Protein AF-A0A419V7T4-F1 (afdb_monomer_lite)

pLDDT: mean 89.65, std 10.76, range [52.5, 97.81]

Sequence (57 aa):
MLLTSKEKKHLLKVLKRDQYKWFQPQAEKEKSKELYDKIKQTIRNEKINEDKQSSKL

Foldseek 3Di:
DDDDPVRLVVLLVVLVVQLPDPPDDPVSNVVSVVVNVVSVVVVVVVVVVVVVVVVVD

Structure (mmCIF, N/CA/C/O backbone):
data_AF-A0A419V7T4-F1
#
_entry.id   AF-A0A419V7T4-F1
#
loop_
_atom_site.group_PDB
_atom_site.id
_atom_site.type_symbol
_atom_site.label_atom_id
_atom_site.label_alt_id
_atom_site.label_comp_id
_atom_site.label_asym_id
_atom_site.label_entity_id
_atom_site.label_seq_id
_atom_site.pdbx_PDB_ins_code
_atom_site.Cartn_x
_atom_site.Cartn_y
_atom_site.Cartn_z
_atom_site.occupancy
_atom_site.B_iso_or_equiv
_atom_site.auth_seq_id
_atom_site.auth_comp_id
_atom_site.auth_asym_id
_atom_site.auth_atom_id
_atom_site.pdbx_PDB_model_num
ATOM 1 N N . MET A 1 1 ? 11.658 -11.129 -3.001 1.00 60.25 1 MET A N 1
ATOM 2 C CA . MET A 1 1 ? 10.776 -11.278 -4.179 1.00 60.25 1 MET A CA 1
ATOM 3 C C . MET A 1 1 ? 10.261 -9.891 -4.543 1.00 60.25 1 MET A C 1
ATOM 5 O O . MET A 1 1 ? 9.740 -9.220 -3.661 1.00 60.25 1 MET A O 1
ATOM 9 N N . LEU A 1 2 ? 10.508 -9.409 -5.763 1.00 80.44 2 LEU A N 1
ATOM 1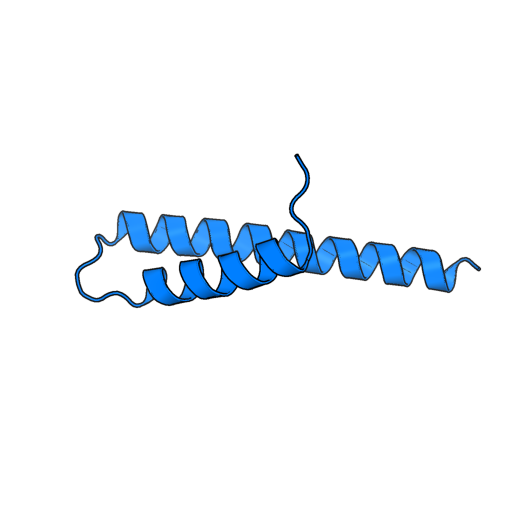0 C CA . LEU A 1 2 ? 10.051 -8.087 -6.214 1.00 80.44 2 LEU A CA 1
ATOM 11 C C . LEU A 1 2 ? 8.622 -8.198 -6.754 1.00 80.44 2 LEU A C 1
ATOM 13 O O . LEU A 1 2 ? 8.347 -9.077 -7.564 1.00 80.44 2 LEU A O 1
ATOM 17 N N . LEU A 1 3 ? 7.729 -7.309 -6.313 1.00 88.44 3 LEU A N 1
ATOM 18 C CA . LEU A 1 3 ? 6.356 -7.256 -6.816 1.00 88.44 3 LEU A CA 1
ATOM 19 C C . LEU A 1 3 ? 6.334 -6.745 -8.263 1.00 88.44 3 LEU A C 1
ATOM 21 O O . LEU A 1 3 ? 6.909 -5.697 -8.578 1.00 88.44 3 LEU A O 1
ATOM 25 N N . THR A 1 4 ? 5.600 -7.437 -9.124 1.00 92.75 4 THR A N 1
ATOM 26 C CA . THR A 1 4 ? 5.290 -7.008 -10.488 1.00 92.75 4 THR A CA 1
ATOM 27 C C . THR A 1 4 ? 4.373 -5.782 -10.492 1.00 92.75 4 THR A C 1
ATOM 29 O O . THR A 1 4 ? 3.642 -5.497 -9.537 1.00 92.75 4 THR A O 1
ATOM 32 N N . SER A 1 5 ? 4.331 -5.063 -11.615 1.00 90.81 5 SER A N 1
ATOM 33 C CA . SER A 1 5 ? 3.447 -3.900 -11.781 1.00 90.81 5 SER A CA 1
ATOM 34 C C . SER A 1 5 ? 1.962 -4.250 -11.631 1.00 90.81 5 SER A C 1
ATOM 36 O O . SER A 1 5 ? 1.176 -3.423 -11.164 1.00 90.81 5 SER A O 1
ATOM 38 N N . LYS A 1 6 ? 1.557 -5.476 -11.998 1.00 93.12 6 LYS A N 1
ATOM 39 C CA . LYS A 1 6 ? 0.178 -5.959 -11.818 1.00 93.12 6 LYS A CA 1
ATOM 40 C C . LYS A 1 6 ? -0.146 -6.167 -10.338 1.00 93.12 6 LYS A C 1
ATOM 42 O O . LYS A 1 6 ? -1.181 -5.688 -9.879 1.00 93.12 6 LYS A O 1
ATOM 47 N N . GLU A 1 7 ? 0.753 -6.801 -9.588 1.00 95.31 7 GLU A N 1
ATOM 48 C CA . GLU A 1 7 ? 0.585 -7.038 -8.148 1.00 95.31 7 GLU A CA 1
ATOM 49 C C . GLU A 1 7 ? 0.543 -5.724 -7.364 1.00 95.31 7 GLU A C 1
ATOM 51 O O . GLU A 1 7 ? -0.361 -5.519 -6.556 1.00 95.31 7 GLU A O 1
ATOM 56 N N . LYS A 1 8 ? 1.438 -4.773 -7.667 1.00 94.94 8 LYS A N 1
ATOM 57 C CA . LYS A 1 8 ? 1.429 -3.437 -7.044 1.00 94.94 8 LYS A CA 1
ATOM 58 C C . LYS A 1 8 ? 0.105 -2.703 -7.273 1.00 94.94 8 LYS A C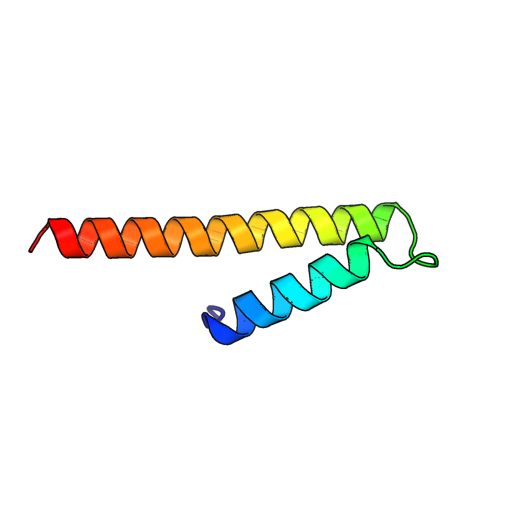 1
ATOM 60 O O . LYS A 1 8 ? -0.466 -2.147 -6.337 1.00 94.94 8 LYS A O 1
ATOM 65 N N . LYS A 1 9 ? -0.424 -2.727 -8.504 1.00 94.81 9 LYS A N 1
ATOM 66 C CA . LYS A 1 9 ? -1.731 -2.124 -8.828 1.00 94.81 9 LYS A CA 1
ATOM 67 C C . LYS A 1 9 ? -2.878 -2.803 -8.081 1.00 94.81 9 LYS A C 1
ATOM 69 O O . LYS A 1 9 ? -3.781 -2.114 -7.607 1.00 94.81 9 LYS A O 1
ATOM 74 N N . HIS A 1 10 ? -2.846 -4.130 -7.971 1.00 96.25 10 HIS A N 1
ATOM 75 C CA . HIS A 1 10 ? -3.841 -4.875 -7.205 1.00 96.25 10 HIS A CA 1
ATOM 76 C C . HIS A 1 10 ? -3.809 -4.479 -5.722 1.00 96.25 10 HIS A C 1
ATOM 78 O O . HIS A 1 10 ? -4.848 -4.119 -5.167 1.00 96.25 10 HIS A O 1
ATOM 84 N N . LEU A 1 11 ? -2.618 -4.430 -5.117 1.00 96.06 11 LEU A N 1
ATOM 85 C CA . LEU A 1 11 ? -2.425 -4.022 -3.724 1.00 96.06 11 LEU A CA 1
ATOM 86 C C . LEU A 1 11 ? -2.928 -2.603 -3.456 1.00 96.06 11 LEU A C 1
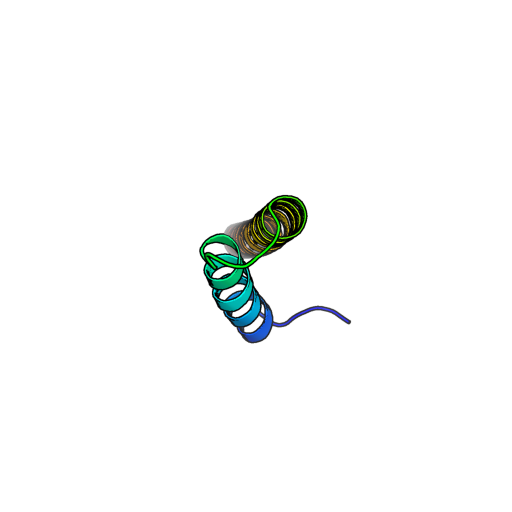ATOM 88 O O . LEU A 1 11 ? -3.656 -2.399 -2.490 1.00 96.06 11 LEU A O 1
ATOM 92 N N . LEU A 1 12 ? -2.638 -1.634 -4.332 1.00 97.00 12 LEU A N 1
ATOM 93 C CA . LEU A 1 12 ? -3.178 -0.277 -4.184 1.00 97.00 12 LEU A CA 1
ATOM 94 C C . LEU A 1 12 ? -4.712 -0.263 -4.148 1.00 97.00 12 LEU A C 1
ATOM 96 O O . LEU A 1 12 ? -5.302 0.497 -3.381 1.00 97.00 12 LEU A O 1
ATOM 100 N N . LYS A 1 13 ? -5.369 -1.107 -4.952 1.00 96.81 13 LYS A N 1
ATOM 101 C CA . LYS A 1 13 ? -6.835 -1.214 -4.989 1.00 96.81 13 LYS A CA 1
ATOM 102 C C . LYS A 1 13 ? -7.390 -1.767 -3.673 1.00 96.81 13 LYS A C 1
ATOM 104 O O . LYS A 1 13 ? -8.363 -1.227 -3.151 1.00 96.81 13 LYS A O 1
ATOM 109 N N . VAL A 1 14 ? -6.759 -2.815 -3.142 1.00 96.44 14 VAL A N 1
ATOM 110 C CA . VAL A 1 14 ? -7.145 -3.451 -1.872 1.00 96.44 14 VAL A CA 1
ATOM 111 C C . VAL A 1 14 ? -6.925 -2.495 -0.700 1.00 96.44 14 VAL A C 1
ATOM 113 O O . VAL A 1 14 ? -7.870 -2.206 0.028 1.00 96.44 14 VAL A O 1
ATOM 116 N N . LEU A 1 15 ? -5.728 -1.916 -0.587 1.00 96.25 15 LEU A N 1
ATOM 117 C CA . LEU A 1 15 ? -5.367 -0.995 0.494 1.00 96.25 15 LEU A CA 1
ATOM 118 C C . LEU A 1 15 ? -6.239 0.260 0.494 1.00 96.25 15 LEU A C 1
ATOM 120 O O . LEU A 1 15 ? -6.660 0.722 1.551 1.00 96.25 15 LEU A O 1
ATOM 124 N N . LYS A 1 16 ? -6.569 0.794 -0.689 1.00 95.75 16 LYS A N 1
ATOM 125 C CA . LYS A 1 16 ? -7.499 1.920 -0.793 1.00 95.75 16 LYS A CA 1
ATOM 126 C C . LYS A 1 16 ? -8.889 1.538 -0.295 1.00 95.75 16 LYS A C 1
ATOM 128 O O . LYS A 1 16 ? -9.506 2.331 0.399 1.00 95.75 16 LYS A O 1
ATOM 133 N N . ARG A 1 17 ? -9.386 0.340 -0.618 1.00 95.56 17 ARG A N 1
ATOM 134 C CA . ARG A 1 17 ? -10.691 -0.132 -0.130 1.00 95.56 17 ARG A CA 1
ATOM 135 C C . ARG A 1 17 ? -10.709 -0.269 1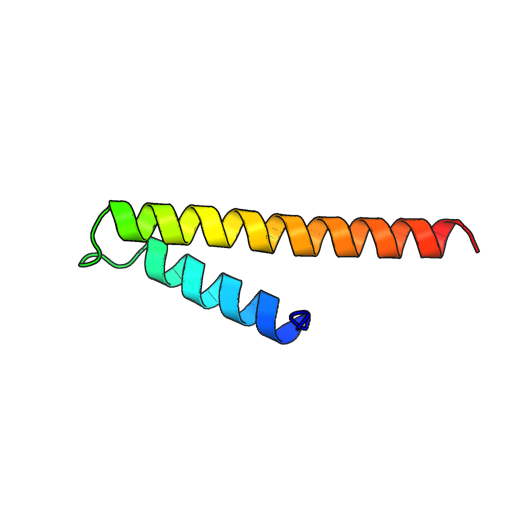.394 1.00 95.56 17 ARG A C 1
ATOM 137 O O . ARG A 1 17 ? -11.694 0.120 2.014 1.00 95.56 17 ARG A O 1
ATOM 144 N N . ASP A 1 18 ? -9.635 -0.786 1.980 1.00 94.12 18 ASP A N 1
ATOM 145 C CA . ASP A 1 18 ? -9.536 -0.998 3.428 1.00 94.12 18 ASP A CA 1
ATOM 146 C C . ASP A 1 18 ? -9.521 0.324 4.216 1.00 94.12 18 ASP A C 1
ATOM 148 O O . ASP A 1 18 ? -10.133 0.419 5.277 1.00 94.12 18 ASP A O 1
ATOM 152 N N . GLN A 1 19 ? -8.979 1.404 3.644 1.00 93.94 19 GLN A N 1
ATOM 153 C CA . GLN A 1 19 ? -9.065 2.746 4.245 1.00 93.94 19 GLN A CA 1
ATOM 154 C C . GLN A 1 19 ? -10.512 3.246 4.439 1.00 93.94 19 GLN A C 1
ATOM 156 O O . GLN A 1 19 ? -10.769 4.015 5.365 1.00 93.94 19 GLN A O 1
ATOM 161 N N . TYR A 1 20 ? -11.466 2.808 3.606 1.00 93.75 20 TYR A N 1
ATOM 162 C CA . TYR A 1 20 ? -12.868 3.256 3.651 1.00 93.75 20 TYR A CA 1
ATOM 163 C C . TYR A 1 20 ? -13.819 2.267 4.338 1.00 93.75 20 TYR A C 1
ATOM 165 O O . TYR A 1 20 ? -15.019 2.531 4.421 1.00 93.75 20 TYR A O 1
ATOM 173 N N . LYS A 1 21 ? -13.330 1.126 4.840 1.00 93.88 21 LYS A N 1
ATOM 174 C CA . LYS A 1 21 ? -14.191 0.160 5.533 1.00 93.88 21 LYS A CA 1
ATOM 175 C C . LYS A 1 21 ? -14.722 0.751 6.834 1.00 93.88 21 LYS A C 1
ATOM 177 O O . LYS A 1 21 ? -13.957 1.135 7.717 1.00 93.88 21 LYS A O 1
ATOM 182 N N . TRP A 1 22 ? -16.043 0.787 6.980 1.00 86.56 22 TRP A N 1
ATOM 183 C CA . TRP A 1 22 ? -16.669 1.434 8.133 1.00 86.56 22 TRP A CA 1
ATOM 184 C C . TRP A 1 22 ? -16.345 0.720 9.454 1.00 86.56 22 TRP A C 1
ATOM 186 O O . TRP A 1 22 ? -16.003 1.379 10.430 1.00 86.56 22 TRP A O 1
ATOM 196 N N . PHE A 1 23 ? -16.319 -0.616 9.434 1.00 92.12 23 PHE A N 1
ATOM 197 C CA . PHE A 1 23 ? -16.088 -1.478 10.603 1.00 92.12 23 PHE A CA 1
ATOM 198 C C . PHE A 1 23 ? -14.612 -1.753 10.935 1.00 92.12 23 PHE A C 1
ATOM 200 O O . PHE A 1 23 ? -14.322 -2.556 11.816 1.00 92.12 23 PHE A O 1
ATOM 207 N N . GLN A 1 24 ? -13.662 -1.145 10.222 1.00 93.12 24 GLN A N 1
ATOM 208 C CA . GLN A 1 24 ? -12.239 -1.399 10.453 1.00 93.12 24 GLN A CA 1
ATOM 209 C C . GLN A 1 24 ? -11.684 -0.448 11.531 1.00 93.12 24 GLN A C 1
ATOM 211 O O . GLN A 1 24 ? -11.973 0.754 11.466 1.00 93.12 24 GLN A O 1
ATOM 216 N N . PRO A 1 25 ? -10.878 -0.939 12.496 1.00 96.19 25 PRO A N 1
ATOM 217 C CA . PRO A 1 25 ? -10.235 -0.087 13.492 1.00 96.19 25 PRO A CA 1
ATOM 218 C C . PRO A 1 25 ? -9.394 1.020 12.849 1.00 96.19 25 PRO A C 1
ATOM 220 O O . PRO A 1 25 ? -8.762 0.807 11.813 1.00 96.19 25 PRO A O 1
ATOM 223 N N . GLN A 1 26 ? -9.339 2.190 13.488 1.00 94.81 26 GLN A N 1
ATOM 224 C CA . GLN A 1 26 ? -8.603 3.349 12.973 1.00 94.81 26 GLN A CA 1
ATOM 225 C C . GLN A 1 26 ? -7.118 3.037 12.719 1.00 94.81 26 GLN A C 1
ATOM 227 O O . GLN A 1 26 ? -6.602 3.354 11.651 1.00 94.81 26 GLN A O 1
ATOM 232 N N . ALA A 1 27 ? -6.466 2.316 13.637 1.00 95.75 27 ALA A N 1
ATOM 233 C CA . ALA A 1 27 ? -5.073 1.892 13.483 1.00 95.75 27 ALA A CA 1
ATOM 234 C C . ALA A 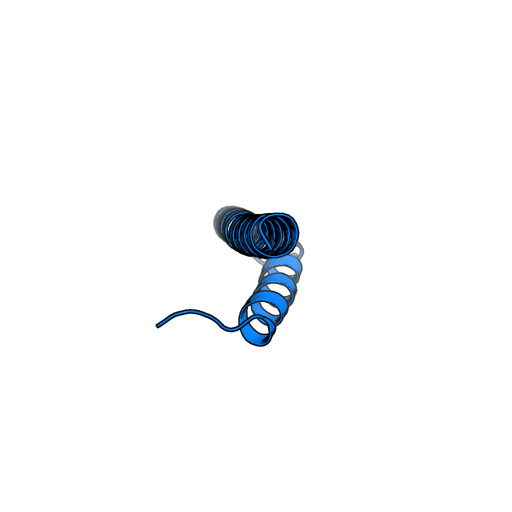1 27 ? -4.843 1.036 12.221 1.00 95.75 27 ALA A C 1
ATOM 236 O O . ALA A 1 27 ? -3.823 1.155 11.550 1.00 95.75 27 ALA A O 1
ATOM 237 N N . GLU A 1 28 ? -5.808 0.193 11.851 1.00 95.56 28 GLU A N 1
ATOM 238 C CA . GLU A 1 28 ? -5.715 -0.638 10.647 1.00 95.56 28 GLU A CA 1
ATOM 239 C C . GLU A 1 28 ? -5.940 0.178 9.362 1.00 95.56 28 GLU A C 1
ATOM 241 O O . GLU A 1 28 ? -5.308 -0.083 8.333 1.00 95.56 28 GLU A O 1
ATOM 246 N N . LYS A 1 29 ? -6.780 1.220 9.418 1.00 95.62 29 LYS A N 1
ATOM 247 C CA . LYS A 1 29 ? -6.920 2.189 8.317 1.00 95.62 29 LYS A CA 1
ATOM 248 C C . LYS A 1 29 ? -5.632 2.979 8.109 1.00 95.62 29 LYS A C 1
ATOM 250 O O . LYS A 1 29 ? -5.222 3.185 6.968 1.00 95.62 29 LYS A O 1
ATOM 255 N N . GLU A 1 30 ? -4.977 3.383 9.194 1.00 96.56 30 GLU A N 1
ATOM 256 C CA . GLU A 1 30 ? -3.698 4.097 9.156 1.00 96.56 30 GLU A CA 1
ATOM 257 C C . GLU A 1 30 ? -2.582 3.229 8.580 1.00 96.56 30 GLU A C 1
ATOM 259 O O . GLU A 1 30 ? -1.912 3.661 7.643 1.00 96.56 30 GLU A O 1
ATOM 264 N N . LYS A 1 31 ? -2.463 1.970 9.020 1.00 96.75 31 LYS A N 1
ATOM 265 C CA . LYS A 1 31 ? -1.547 0.997 8.400 1.00 96.75 31 LYS A CA 1
ATOM 266 C C . LYS A 1 31 ? -1.822 0.826 6.905 1.00 96.75 31 LYS A C 1
ATOM 268 O O . LYS A 1 31 ? -0.898 0.834 6.093 1.00 96.75 31 LYS A O 1
ATOM 273 N N . SER A 1 32 ? -3.096 0.712 6.520 1.00 96.56 32 SER A N 1
ATOM 274 C CA . SER A 1 32 ? -3.495 0.581 5.111 1.00 96.56 32 SER A CA 1
ATOM 275 C C . SER A 1 32 ? -3.121 1.816 4.289 1.00 96.56 32 SER A C 1
ATOM 277 O O . SER A 1 32 ? -2.723 1.695 3.128 1.00 96.56 32 SER A O 1
ATOM 279 N N . LYS A 1 33 ? -3.227 3.010 4.882 1.00 97.31 33 LYS A N 1
ATOM 280 C CA . LYS A 1 33 ? -2.800 4.272 4.272 1.00 97.31 33 LYS A CA 1
ATOM 281 C C . LYS A 1 33 ? -1.282 4.337 4.116 1.00 97.31 33 LYS A C 1
ATOM 283 O O . LYS A 1 33 ? -0.804 4.633 3.026 1.00 97.31 33 LYS A O 1
ATOM 288 N N . GLU A 1 34 ? -0.533 3.984 5.154 1.00 97.81 34 GLU A N 1
ATOM 289 C CA . GLU A 1 34 ? 0.931 3.989 5.125 1.00 97.81 34 GLU A CA 1
ATOM 290 C C . GLU A 1 34 ? 1.481 3.036 4.050 1.00 97.81 34 GLU A C 1
ATOM 292 O O . GLU A 1 34 ? 2.344 3.407 3.250 1.00 97.81 34 GLU A O 1
ATOM 297 N N . LEU A 1 35 ? 0.946 1.813 3.977 1.00 97.25 35 LEU A N 1
ATOM 298 C CA . LEU A 1 35 ? 1.332 0.835 2.956 1.00 97.25 35 LEU A CA 1
ATOM 299 C C . LEU A 1 35 ? 0.954 1.301 1.548 1.00 97.25 35 LEU A C 1
ATOM 301 O O . LEU A 1 35 ? 1.730 1.119 0.607 1.00 97.25 35 LEU A O 1
ATOM 305 N N . TYR A 1 36 ? -0.215 1.925 1.396 1.00 97.56 36 TYR A N 1
ATOM 306 C CA . TYR A 1 36 ? -0.648 2.489 0.121 1.00 97.56 36 TYR A CA 1
ATOM 307 C C . TYR A 1 36 ? 0.331 3.560 -0.371 1.00 97.56 36 TYR A C 1
ATOM 309 O O . TYR A 1 36 ? 0.754 3.523 -1.529 1.00 97.56 36 TYR A O 1
ATOM 317 N N . ASP A 1 37 ? 0.734 4.477 0.510 1.00 97.44 37 ASP A N 1
ATOM 318 C CA . ASP A 1 37 ? 1.658 5.557 0.169 1.00 97.44 37 ASP A CA 1
ATOM 319 C C . ASP A 1 37 ? 3.050 5.021 -0.190 1.00 97.44 37 ASP A C 1
ATOM 321 O O . ASP A 1 37 ? 3.611 5.435 -1.208 1.00 97.44 37 ASP A O 1
ATOM 325 N N . LYS A 1 38 ? 3.563 4.026 0.550 1.00 96.38 38 LYS A N 1
ATOM 326 C CA . LYS A 1 38 ? 4.833 3.350 0.225 1.00 96.38 38 LYS A CA 1
ATOM 327 C C . LYS A 1 38 ? 4.800 2.708 -1.162 1.00 96.38 38 LYS A C 1
ATOM 329 O O . LYS A 1 38 ? 5.676 2.978 -1.980 1.00 96.38 38 LYS A O 1
ATOM 334 N N . ILE A 1 39 ? 3.769 1.917 -1.474 1.00 95.69 39 ILE A N 1
ATOM 335 C CA . ILE A 1 39 ? 3.653 1.260 -2.790 1.00 95.69 39 ILE A CA 1
ATOM 336 C C . ILE A 1 39 ? 3.513 2.301 -3.906 1.00 95.69 39 ILE A C 1
ATOM 338 O O . ILE A 1 39 ? 4.125 2.167 -4.968 1.00 95.69 39 ILE A O 1
ATOM 342 N N . LYS A 1 40 ? 2.739 3.365 -3.674 1.00 95.50 40 LYS A N 1
ATOM 343 C CA . LYS A 1 40 ? 2.572 4.454 -4.641 1.00 95.50 40 LYS A CA 1
ATOM 344 C C . LYS A 1 40 ? 3.899 5.168 -4.915 1.00 95.50 40 LYS A C 1
ATOM 346 O O . LYS A 1 40 ? 4.184 5.483 -6.071 1.00 95.50 40 LYS A O 1
ATOM 351 N N . GLN A 1 41 ? 4.714 5.396 -3.885 1.00 94.75 41 GLN A N 1
ATOM 352 C CA . GLN A 1 41 ? 6.063 5.944 -4.034 1.00 94.75 41 GLN A CA 1
ATOM 353 C C . GLN A 1 41 ? 6.976 4.997 -4.818 1.00 94.75 41 GLN A C 1
ATOM 355 O O . GLN A 1 41 ? 7.649 5.452 -5.739 1.00 94.75 41 GLN A O 1
ATOM 360 N N . THR A 1 42 ? 6.953 3.690 -4.536 1.00 93.00 42 THR A N 1
ATOM 361 C CA . THR A 1 42 ? 7.732 2.698 -5.296 1.00 93.00 42 THR A CA 1
ATOM 362 C C . THR A 1 42 ? 7.413 2.748 -6.791 1.00 93.00 42 THR A C 1
ATOM 364 O O . THR A 1 42 ? 8.330 2.865 -7.596 1.00 93.00 42 THR A O 1
ATOM 367 N N . ILE A 1 43 ? 6.128 2.759 -7.170 1.00 92.62 43 ILE A N 1
ATOM 368 C CA . ILE A 1 43 ? 5.716 2.858 -8.584 1.00 92.62 43 ILE A CA 1
ATOM 369 C C . ILE A 1 43 ? 6.214 4.164 -9.220 1.00 92.62 43 ILE A C 1
ATOM 371 O O . ILE A 1 43 ? 6.651 4.173 -10.370 1.00 92.62 43 ILE A O 1
ATOM 375 N N . ARG A 1 44 ? 6.149 5.284 -8.488 1.00 91.81 44 ARG A N 1
ATOM 376 C CA . ARG A 1 44 ? 6.637 6.577 -8.989 1.00 91.81 44 ARG A CA 1
ATOM 377 C C . ARG A 1 44 ? 8.147 6.551 -9.226 1.00 91.81 44 ARG A C 1
ATOM 379 O O . ARG A 1 44 ? 8.597 7.064 -10.245 1.00 91.81 44 ARG A O 1
ATOM 386 N N . ASN A 1 45 ? 8.907 5.964 -8.307 1.00 91.38 45 ASN A N 1
ATOM 387 C CA . ASN A 1 45 ? 10.361 5.866 -8.414 1.00 91.38 45 ASN A CA 1
ATOM 388 C C . ASN A 1 45 ? 10.778 4.975 -9.587 1.00 91.38 45 ASN A C 1
ATOM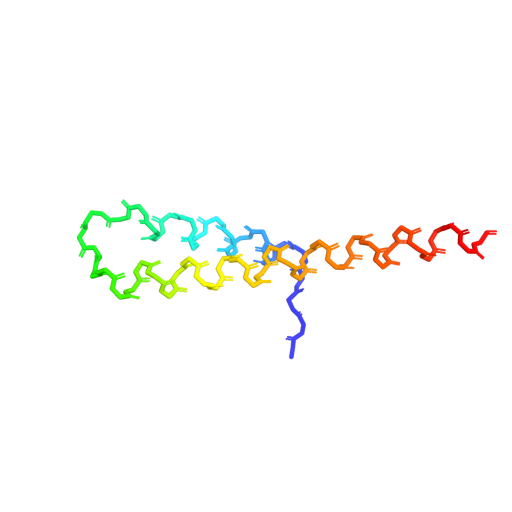 390 O O . ASN A 1 45 ? 11.698 5.328 -10.316 1.00 91.38 45 ASN A O 1
ATOM 394 N N . GLU A 1 46 ? 10.071 3.864 -9.801 1.00 89.44 46 GLU A N 1
ATOM 395 C CA . GLU A 1 46 ? 10.285 2.985 -10.955 1.00 89.44 46 GLU A CA 1
ATOM 396 C C . GLU A 1 46 ? 10.062 3.733 -12.267 1.00 89.44 46 GLU A C 1
ATOM 398 O O . GLU A 1 46 ? 10.946 3.736 -13.116 1.00 89.44 46 GLU A O 1
ATOM 403 N N . LYS A 1 47 ? 8.956 4.476 -12.377 1.00 88.00 47 LYS A N 1
ATOM 404 C CA . LYS A 1 47 ? 8.671 5.282 -13.568 1.00 88.00 47 LYS A CA 1
ATOM 405 C C . LYS A 1 47 ? 9.742 6.349 -13.829 1.00 88.00 47 LYS A C 1
ATOM 407 O O . LYS A 1 47 ? 10.184 6.513 -14.956 1.00 88.00 47 LYS A O 1
ATOM 412 N N . ILE A 1 48 ? 10.193 7.054 -12.789 1.00 86.88 48 ILE A N 1
ATOM 413 C CA . ILE A 1 48 ? 11.265 8.056 -12.924 1.00 86.88 48 ILE A CA 1
ATOM 414 C C . ILE A 1 48 ? 12.577 7.402 -13.379 1.00 86.88 48 ILE A C 1
ATOM 416 O O . ILE A 1 48 ? 13.328 8.003 -14.145 1.00 86.88 48 ILE A O 1
ATOM 420 N N . ASN A 1 49 ? 12.883 6.198 -12.895 1.00 82.94 49 ASN A N 1
ATOM 421 C CA . ASN A 1 49 ? 14.087 5.474 -13.295 1.00 82.94 49 ASN A CA 1
ATOM 422 C C . ASN A 1 49 ? 14.009 4.989 -14.749 1.00 82.94 49 ASN A C 1
ATOM 424 O O . ASN A 1 49 ? 15.013 5.087 -15.452 1.00 82.94 49 ASN A O 1
ATOM 428 N N . GLU A 1 50 ? 12.838 4.529 -15.198 1.00 81.56 50 GLU A N 1
ATOM 429 C CA . GLU A 1 50 ? 12.574 4.204 -16.606 1.00 81.56 50 GLU A CA 1
ATOM 430 C C . GLU A 1 50 ? 12.763 5.446 -17.491 1.00 81.56 50 GLU A C 1
ATOM 432 O O . GLU A 1 50 ? 13.584 5.417 -18.405 1.00 81.56 50 GLU A O 1
ATOM 437 N N . ASP A 1 51 ? 12.120 6.571 -17.151 1.00 77.75 51 ASP A N 1
ATOM 438 C CA . ASP A 1 51 ? 12.230 7.832 -17.902 1.00 77.75 51 ASP A CA 1
ATOM 439 C C . ASP A 1 51 ? 13.698 8.311 -17.994 1.00 77.75 51 ASP A C 1
ATOM 441 O O . ASP A 1 51 ? 14.177 8.713 -19.055 1.00 77.75 51 ASP A O 1
ATOM 445 N N . LYS A 1 52 ? 14.460 8.213 -16.893 1.00 75.38 52 LYS A N 1
ATOM 446 C CA . LYS A 1 52 ? 15.892 8.567 -16.859 1.00 75.38 52 LYS A CA 1
ATOM 447 C C . LYS A 1 52 ? 16.767 7.644 -17.705 1.00 75.38 52 LYS A C 1
ATOM 449 O O . LYS A 1 52 ? 17.786 8.107 -18.217 1.00 75.38 52 LYS A O 1
ATOM 454 N N . GLN A 1 53 ? 16.432 6.358 -17.801 1.00 70.06 53 GLN A N 1
ATOM 455 C CA . GLN A 1 53 ? 17.132 5.433 -18.693 1.00 70.06 53 GLN A CA 1
ATOM 456 C C . GLN A 1 53 ? 16.819 5.745 -20.156 1.00 70.06 53 GLN A C 1
ATOM 458 O O . GLN A 1 53 ? 17.739 5.766 -20.967 1.00 70.06 53 GLN A O 1
ATOM 463 N N . SER A 1 54 ? 15.563 6.054 -20.485 1.00 67.00 54 SER A N 1
ATOM 464 C CA . SER A 1 54 ? 15.158 6.406 -21.850 1.00 67.00 54 SER A CA 1
ATOM 465 C C . SER A 1 54 ? 15.769 7.719 -22.342 1.00 67.00 54 SER A C 1
ATOM 467 O O . SER A 1 54 ? 16.080 7.826 -23.518 1.00 67.00 54 SER A O 1
ATOM 469 N N . SER A 1 55 ? 15.985 8.705 -21.466 1.00 63.12 55 SER A N 1
ATOM 470 C CA . SER A 1 55 ? 16.636 9.977 -21.826 1.00 63.12 55 SER A CA 1
ATOM 471 C C . SER A 1 55 ? 18.168 9.918 -21.937 1.00 63.12 55 SER A C 1
ATOM 473 O O . SER A 1 55 ? 18.778 10.921 -22.295 1.00 63.12 55 SER A O 1
ATOM 475 N N . LYS A 1 56 ? 18.807 8.798 -21.573 1.00 60.62 56 LYS A N 1
ATOM 476 C CA . LYS A 1 56 ? 20.270 8.610 -21.649 1.00 60.62 56 LYS A CA 1
ATOM 477 C C . LYS A 1 56 ? 20.733 7.794 -22.865 1.00 60.62 56 LYS A C 1
ATOM 479 O O . LYS A 1 56 ? 21.938 7.585 -22.998 1.00 60.62 56 LYS A O 1
ATOM 484 N N . LEU A 1 57 ? 19.800 7.331 -23.695 1.00 52.50 57 LEU A N 1
ATOM 485 C CA . LEU A 1 57 ? 20.035 6.662 -24.979 1.00 52.50 57 LEU A CA 1
ATOM 486 C C . LEU A 1 57 ? 19.797 7.649 -26.123 1.00 52.50 57 LEU A C 1
ATOM 488 O O . LEU A 1 57 ? 20.526 7.531 -27.129 1.00 52.50 57 LEU A O 1
#

Radius of gyration: 14.43 Å; chains: 1; bounding box: 37×21×38 Å

Organism: NCBI:txid342944

Secondary structure (DSSP, 8-state):
-PPPHHHHHHHHHHHHHHHT-TTS-HHHHHHHHHHHHHHHHHHHHHHHHHHHHHTT-